Protein AF-E4SIT2-F1 (afdb_monomer_lite)

Structure (mmCIF, N/CA/C/O backbone):
data_AF-E4SIT2-F1
#
_entry.id   AF-E4SIT2-F1
#
loop_
_atom_site.group_PDB
_atom_site.id
_atom_site.type_symbol
_atom_site.label_atom_id
_atom_site.label_alt_id
_atom_site.label_comp_id
_atom_site.label_asym_id
_atom_site.label_entity_id
_atom_site.label_seq_id
_atom_site.pdbx_PDB_ins_code
_atom_site.Cartn_x
_atom_site.Cartn_y
_atom_site.Cartn_z
_atom_site.occupancy
_atom_site.B_iso_or_equiv
_atom_site.auth_seq_id
_atom_site.auth_comp_id
_atom_site.auth_asym_id
_atom_site.auth_atom_id
_atom_site.pdbx_PDB_model_num
ATOM 1 N N . MET A 1 1 ? -15.500 14.753 18.857 1.00 42.06 1 MET A N 1
ATOM 2 C CA . MET A 1 1 ? -14.506 13.673 18.648 1.00 42.06 1 MET A CA 1
ATOM 3 C C . MET A 1 1 ? -14.690 13.146 17.229 1.00 42.06 1 MET A C 1
ATOM 5 O O . MET A 1 1 ? -15.818 12.824 16.896 1.00 42.06 1 MET A O 1
ATOM 9 N N . ARG A 1 2 ? -13.664 13.125 16.361 1.00 43.97 2 ARG A N 1
ATOM 10 C CA . ARG A 1 2 ? -13.806 12.501 15.028 1.00 43.97 2 ARG A CA 1
ATOM 11 C C . ARG A 1 2 ? -13.856 10.987 15.223 1.00 43.97 2 ARG A C 1
ATOM 13 O O . ARG A 1 2 ? -12.900 10.427 15.757 1.00 43.97 2 ARG A O 1
ATOM 20 N N . GLU A 1 3 ? -14.961 10.355 14.847 1.00 48.62 3 GLU A N 1
ATOM 21 C CA . GLU A 1 3 ? -15.089 8.901 14.884 1.00 48.62 3 GLU A CA 1
ATOM 22 C C . GLU A 1 3 ? -14.019 8.277 13.986 1.00 48.62 3 GLU A C 1
ATOM 24 O O . GLU A 1 3 ? -13.882 8.615 12.807 1.00 48.62 3 GLU A O 1
ATOM 29 N N . SER A 1 4 ? -13.213 7.383 14.555 1.00 56.22 4 SER A N 1
ATOM 30 C CA . SER A 1 4 ? -12.277 6.581 13.778 1.00 56.22 4 SER A CA 1
ATOM 31 C C . SER A 1 4 ? -13.090 5.730 12.801 1.00 56.22 4 SER A C 1
ATOM 33 O O . SER A 1 4 ? -13.752 4.785 13.225 1.00 56.22 4 SER A O 1
ATOM 35 N N . GLN A 1 5 ? -13.066 6.059 11.503 1.00 65.50 5 GLN A N 1
ATOM 36 C CA . GLN A 1 5 ? -13.727 5.230 10.489 1.00 65.50 5 GLN A CA 1
ATOM 37 C C . GLN A 1 5 ? -13.227 3.783 10.631 1.00 65.50 5 GLN A C 1
ATOM 39 O O . GLN A 1 5 ? -12.020 3.531 10.655 1.00 65.50 5 GLN A O 1
ATOM 44 N N . LYS A 1 6 ? -14.149 2.833 10.762 1.00 80.75 6 LYS A N 1
ATOM 45 C CA . LYS A 1 6 ? -13.828 1.409 10.920 1.00 80.75 6 LYS A CA 1
ATOM 46 C C . LYS A 1 6 ? -13.340 0.813 9.594 1.00 80.75 6 LYS A C 1
ATOM 48 O O . LYS A 1 6 ? -13.638 1.339 8.521 1.00 80.75 6 LYS A O 1
ATOM 53 N N . ILE A 1 7 ? -12.574 -0.278 9.662 1.00 90.19 7 ILE A N 1
ATOM 54 C CA . ILE A 1 7 ? -12.286 -1.112 8.483 1.00 90.19 7 ILE A CA 1
ATOM 55 C C . ILE A 1 7 ? -13.607 -1.650 7.915 1.00 90.19 7 ILE A C 1
ATOM 57 O O . ILE A 1 7 ? -14.454 -2.122 8.675 1.00 90.19 7 ILE A O 1
ATOM 61 N N . LYS A 1 8 ? -13.785 -1.558 6.590 1.00 90.50 8 LYS A N 1
ATOM 62 C CA . LYS A 1 8 ? -15.016 -1.990 5.917 1.00 90.50 8 LYS A CA 1
ATOM 63 C C . LYS A 1 8 ? -15.166 -3.512 5.980 1.00 90.50 8 LYS A C 1
ATOM 65 O O . LYS A 1 8 ? -14.181 -4.249 6.066 1.00 90.50 8 LYS A O 1
ATOM 70 N N . GLU A 1 9 ? -16.406 -3.980 5.914 1.00 92.62 9 GLU A N 1
ATOM 71 C CA . GLU A 1 9 ? -16.704 -5.413 5.797 1.00 92.62 9 GLU A CA 1
ATOM 72 C C . GLU A 1 9 ? -16.565 -5.920 4.362 1.00 92.62 9 GLU A C 1
ATOM 74 O O . GLU A 1 9 ? -16.198 -7.075 4.155 1.00 92.62 9 GLU A O 1
ATOM 79 N N . GLU A 1 10 ? -16.805 -5.039 3.389 1.00 95.06 10 GLU A N 1
ATOM 80 C CA . GLU A 1 10 ? -16.743 -5.341 1.966 1.00 95.06 10 GLU A CA 1
ATOM 81 C C . GLU A 1 10 ? -15.980 -4.249 1.204 1.00 95.06 10 GLU A C 1
ATOM 83 O O . GLU A 1 10 ? -16.064 -3.060 1.527 1.00 95.06 10 GLU A O 1
ATOM 88 N N . TYR A 1 11 ? -15.204 -4.689 0.217 1.00 95.12 11 TYR A N 1
ATOM 89 C CA . TYR A 1 11 ? -14.368 -3.886 -0.667 1.00 95.12 11 TYR A CA 1
ATOM 90 C C . TYR A 1 11 ? -14.638 -4.253 -2.127 1.00 95.12 11 TYR A C 1
ATOM 92 O O . TYR A 1 11 ? -14.998 -5.385 -2.457 1.00 95.12 11 TYR A O 1
ATOM 100 N N . SER A 1 12 ? -14.402 -3.297 -3.013 1.00 94.94 12 SER A N 1
ATOM 101 C CA . SER A 1 12 ? -14.643 -3.394 -4.448 1.00 94.94 12 SER A CA 1
ATOM 102 C C . SER A 1 12 ? -13.512 -2.743 -5.248 1.00 94.94 12 SER A C 1
ATOM 104 O O . SER A 1 12 ? -12.662 -2.040 -4.704 1.00 94.94 12 SER A O 1
ATOM 106 N N . THR A 1 13 ? -13.516 -2.942 -6.565 1.00 93.75 13 THR A N 1
ATOM 107 C CA . THR A 1 13 ? -12.598 -2.262 -7.498 1.00 93.75 13 THR A CA 1
ATOM 108 C C . THR A 1 13 ? -12.893 -0.767 -7.662 1.00 93.75 13 THR A C 1
ATOM 110 O O . THR A 1 13 ? -12.065 -0.034 -8.207 1.00 93.75 13 THR A O 1
ATOM 113 N N . LEU A 1 14 ? -14.054 -0.307 -7.178 1.00 92.88 14 LEU A N 1
ATOM 114 C CA . LEU A 1 14 ? -14.433 1.107 -7.131 1.00 92.88 14 LEU A CA 1
ATOM 115 C C . LEU A 1 14 ? -13.808 1.830 -5.931 1.00 92.88 14 LEU A C 1
ATOM 117 O O . LEU A 1 14 ? -13.756 3.057 -5.906 1.00 92.88 14 LEU A O 1
ATOM 121 N N . ASP A 1 15 ? -13.319 1.090 -4.932 1.00 92.25 15 ASP A N 1
ATOM 122 C CA . ASP A 1 15 ? -12.657 1.687 -3.781 1.00 92.25 15 ASP A CA 1
ATOM 123 C C . ASP A 1 15 ? -11.260 2.211 -4.140 1.00 92.25 15 ASP A C 1
ATOM 125 O O . ASP A 1 15 ? -10.458 1.555 -4.806 1.00 92.25 15 ASP A O 1
ATOM 129 N N . ASN A 1 16 ? -10.922 3.382 -3.600 1.00 94.06 16 ASN A N 1
ATOM 130 C CA . ASN A 1 16 ? -9.591 3.975 -3.766 1.00 94.06 16 ASN A CA 1
ATOM 131 C C . ASN A 1 16 ? -8.488 3.191 -3.038 1.00 94.06 16 ASN A C 1
ATOM 133 O O . ASN A 1 16 ? -7.313 3.306 -3.391 1.00 94.06 16 ASN A O 1
ATOM 137 N N . VAL A 1 17 ? -8.852 2.433 -2.000 1.00 94.88 17 VAL A N 1
ATOM 138 C CA . VAL A 1 17 ? -7.946 1.599 -1.206 1.00 94.88 17 VAL A CA 1
ATOM 139 C C . VAL A 1 17 ? -8.635 0.290 -0.832 1.00 94.88 17 VAL A C 1
ATOM 141 O O . VAL A 1 17 ? -9.804 0.294 -0.448 1.00 94.88 17 VAL A O 1
ATOM 144 N N . PHE A 1 18 ? -7.911 -0.824 -0.886 1.00 96.56 18 PHE A N 1
ATOM 145 C CA . PHE A 1 18 ? -8.466 -2.143 -0.575 1.00 96.56 18 PHE A CA 1
ATOM 146 C C . PHE A 1 18 ? -7.396 -3.117 -0.059 1.00 96.56 18 PHE A C 1
ATOM 148 O O . PHE A 1 18 ? -6.203 -2.918 -0.304 1.00 96.56 18 PHE A O 1
ATOM 155 N N . PRO A 1 19 ? -7.787 -4.160 0.692 1.00 97.12 19 PRO A N 1
ATOM 156 C CA . PRO A 1 19 ? -6.897 -5.270 1.006 1.00 97.12 19 PRO A CA 1
ATOM 157 C C . PRO A 1 19 ? -6.639 -6.127 -0.239 1.00 97.12 19 PRO A C 1
ATOM 159 O O . PRO A 1 19 ? -7.508 -6.264 -1.106 1.00 97.12 19 PRO A O 1
ATOM 162 N N . LEU A 1 20 ? -5.452 -6.729 -0.315 1.00 97.19 20 LEU A N 1
ATOM 163 C CA . LEU A 1 20 ? -5.071 -7.594 -1.430 1.00 97.19 20 LEU A CA 1
ATOM 164 C C . LEU A 1 20 ? -5.323 -9.067 -1.099 1.00 97.19 20 LEU A C 1
ATOM 166 O O . LEU A 1 20 ? -5.143 -9.524 0.035 1.00 97.19 20 LEU A O 1
ATOM 170 N N . LYS A 1 21 ? -5.651 -9.847 -2.130 1.00 97.62 21 LYS A N 1
ATOM 171 C CA . LYS A 1 21 ? -5.470 -11.299 -2.122 1.00 97.62 21 LYS A CA 1
ATOM 172 C C . LYS A 1 21 ? -3.970 -11.587 -2.180 1.00 97.62 21 LYS A C 1
ATOM 174 O O . LYS A 1 21 ? -3.383 -11.682 -3.256 1.00 97.62 21 LYS A O 1
ATOM 179 N N . GLY A 1 22 ? -3.356 -11.678 -1.002 1.00 96.06 22 GLY A N 1
ATOM 180 C CA . GLY A 1 22 ? -1.906 -11.794 -0.840 1.00 96.06 22 GLY A CA 1
ATOM 181 C C . GLY A 1 22 ? -1.280 -12.929 -1.648 1.00 96.06 22 GLY A C 1
ATOM 182 O O . GLY A 1 22 ? -0.226 -12.734 -2.243 1.00 96.06 22 GLY A O 1
ATOM 183 N N . ASP A 1 23 ? -1.941 -14.081 -1.732 1.00 96.94 23 ASP A N 1
ATOM 184 C CA . ASP A 1 23 ? -1.399 -15.245 -2.443 1.00 96.94 23 ASP A CA 1
ATOM 185 C C . ASP A 1 23 ? -1.400 -15.051 -3.963 1.00 96.94 23 ASP A C 1
ATOM 187 O O . ASP A 1 23 ? -0.412 -15.373 -4.618 1.00 96.94 23 ASP A O 1
ATOM 191 N N . VAL A 1 24 ? -2.447 -14.424 -4.515 1.00 97.31 24 VAL A N 1
ATOM 192 C CA . VAL A 1 24 ? -2.502 -14.054 -5.941 1.00 97.31 24 VAL A CA 1
ATOM 193 C C . VAL A 1 24 ? -1.414 -13.031 -6.259 1.00 97.31 24 VAL A C 1
ATOM 195 O O . VAL A 1 24 ? -0.675 -13.191 -7.225 1.00 97.31 24 VAL A O 1
ATOM 198 N N . ALA A 1 25 ? -1.259 -12.011 -5.411 1.00 97.19 25 ALA A N 1
ATOM 199 C CA . ALA A 1 25 ? -0.219 -11.001 -5.576 1.00 97.19 25 ALA A CA 1
ATOM 200 C C . ALA A 1 25 ? 1.196 -11.610 -5.548 1.00 97.19 25 ALA A C 1
ATOM 202 O O . ALA A 1 25 ? 2.014 -11.293 -6.411 1.00 97.19 25 ALA A O 1
ATOM 203 N N . LYS A 1 26 ? 1.480 -12.518 -4.602 1.00 97.44 26 LYS A N 1
ATOM 204 C CA . LYS A 1 26 ? 2.756 -13.255 -4.544 1.00 97.44 26 LYS A CA 1
ATOM 205 C C . LYS A 1 26 ? 2.978 -14.092 -5.798 1.00 97.44 26 LYS A C 1
ATOM 207 O O . LYS A 1 26 ? 4.079 -14.086 -6.336 1.00 97.44 26 LYS A O 1
ATOM 212 N N . LEU A 1 27 ? 1.946 -14.795 -6.260 1.00 97.38 27 LEU A N 1
ATOM 213 C CA . LEU A 1 27 ? 2.030 -15.654 -7.435 1.00 97.38 27 LEU A CA 1
ATOM 214 C C . LEU A 1 27 ? 2.332 -14.853 -8.705 1.00 97.38 27 LEU A C 1
ATOM 216 O O . LEU A 1 27 ? 3.174 -15.277 -9.487 1.00 97.38 27 LEU A O 1
ATOM 220 N N . LEU A 1 28 ? 1.716 -13.682 -8.888 1.00 96.69 28 LEU A N 1
ATOM 221 C CA . LEU A 1 28 ? 1.998 -12.807 -10.032 1.00 96.69 28 LEU A CA 1
ATOM 222 C C . LEU A 1 28 ? 3.446 -12.305 -10.040 1.00 96.69 28 LEU A C 1
ATOM 224 O O . LEU A 1 28 ? 4.086 -12.284 -11.089 1.00 96.69 28 LEU A O 1
ATOM 228 N N . ILE A 1 29 ? 3.960 -11.911 -8.874 1.00 96.50 29 ILE A N 1
ATOM 229 C CA . ILE A 1 29 ? 5.327 -11.398 -8.732 1.00 96.50 29 ILE A CA 1
ATOM 230 C C . ILE A 1 29 ? 6.342 -12.526 -8.965 1.00 96.50 29 ILE A C 1
ATOM 232 O O . ILE A 1 29 ? 7.218 -12.415 -9.824 1.00 96.50 29 ILE A O 1
ATOM 236 N N . ASN A 1 30 ? 6.173 -13.648 -8.260 1.00 94.88 30 ASN A N 1
ATOM 237 C CA . ASN A 1 30 ? 7.075 -14.794 -8.355 1.00 94.88 30 ASN A CA 1
ATOM 238 C C . ASN A 1 30 ? 7.004 -15.462 -9.735 1.00 94.88 30 ASN A C 1
ATOM 240 O O . ASN A 1 30 ? 8.026 -15.886 -10.259 1.00 94.88 30 ASN A O 1
ATOM 244 N N . GLY A 1 31 ? 5.823 -15.513 -10.356 1.00 94.06 31 GLY A N 1
ATOM 245 C CA . GLY A 1 31 ? 5.625 -16.075 -11.695 1.00 94.06 31 GLY A CA 1
ATOM 246 C C . GLY A 1 31 ? 6.315 -15.285 -12.811 1.00 94.06 31 GLY A C 1
ATOM 247 O O . GLY A 1 31 ? 6.465 -15.796 -13.917 1.00 94.06 31 GLY A O 1
ATOM 248 N N . ARG A 1 32 ? 6.758 -14.054 -12.531 1.00 93.44 32 ARG A N 1
ATOM 249 C CA . ARG A 1 32 ? 7.574 -13.231 -13.436 1.00 93.44 32 ARG A CA 1
ATOM 250 C C . ARG A 1 32 ? 9.044 -13.149 -13.013 1.00 93.44 32 ARG A C 1
ATOM 252 O O . ARG A 1 32 ? 9.788 -12.403 -13.638 1.00 93.44 32 ARG A O 1
ATOM 259 N N . ASN A 1 33 ? 9.463 -13.910 -11.996 1.00 94.38 33 ASN A N 1
ATOM 260 C CA . ASN A 1 33 ? 10.804 -13.858 -11.400 1.00 94.38 33 ASN A CA 1
ATOM 261 C C . ASN A 1 33 ? 11.222 -12.449 -10.944 1.00 94.38 33 ASN A C 1
ATOM 263 O O . ASN A 1 33 ? 12.395 -12.098 -11.017 1.00 94.38 33 ASN A O 1
ATOM 267 N N . LEU A 1 34 ? 10.265 -11.644 -10.475 1.00 95.00 34 LEU A N 1
ATOM 268 C CA . LEU A 1 34 ? 10.531 -10.297 -9.976 1.00 95.00 34 LEU A CA 1
ATOM 269 C C . LEU A 1 34 ? 10.514 -10.268 -8.451 1.00 95.00 34 LEU A C 1
ATOM 271 O O . LEU A 1 34 ? 9.845 -11.056 -7.785 1.00 95.00 34 LEU A O 1
ATOM 275 N N . THR A 1 35 ? 11.228 -9.311 -7.884 1.00 96.38 35 THR A N 1
ATOM 276 C CA . THR A 1 35 ? 11.243 -9.021 -6.454 1.00 96.38 35 THR A CA 1
ATOM 277 C C . THR A 1 35 ? 10.245 -7.917 -6.108 1.00 96.38 35 THR A C 1
ATOM 279 O O . THR A 1 35 ? 9.847 -7.107 -6.945 1.00 96.38 35 THR A O 1
ATOM 282 N N . TYR A 1 36 ? 9.887 -7.804 -4.824 1.00 97.12 36 TYR A N 1
ATOM 283 C CA . TYR A 1 36 ? 9.058 -6.691 -4.337 1.00 97.12 36 TYR A CA 1
ATOM 284 C C . TYR A 1 36 ? 9.692 -5.318 -4.578 1.00 97.12 36 TYR A C 1
ATOM 286 O O . TYR A 1 36 ? 8.978 -4.323 -4.647 1.00 97.12 36 TYR A O 1
ATOM 294 N N . LYS A 1 37 ? 11.024 -5.240 -4.672 1.00 97.00 37 LYS A N 1
ATOM 295 C CA . LYS A 1 37 ? 11.715 -3.983 -4.965 1.00 97.00 37 LYS A CA 1
ATOM 296 C C . LYS A 1 37 ? 11.458 -3.567 -6.412 1.00 97.00 37 LYS A C 1
ATOM 298 O O . LYS A 1 37 ? 11.013 -2.448 -6.636 1.00 97.00 37 LYS A O 1
ATOM 303 N N . GLU A 1 38 ? 11.675 -4.482 -7.351 1.00 96.88 38 GLU A N 1
ATOM 304 C CA . GLU A 1 38 ? 11.551 -4.221 -8.791 1.00 96.88 38 GLU A CA 1
ATOM 305 C C . GLU A 1 38 ? 10.122 -3.848 -9.183 1.00 96.88 38 GLU A C 1
ATOM 307 O O . GLU A 1 38 ? 9.913 -2.874 -9.897 1.00 96.88 38 GLU A O 1
ATOM 312 N N . VAL A 1 39 ? 9.114 -4.553 -8.658 1.00 96.25 39 VAL A N 1
ATOM 313 C CA . VAL A 1 39 ? 7.711 -4.215 -8.964 1.00 96.25 39 VAL A CA 1
ATOM 314 C C . VAL A 1 39 ? 7.250 -2.924 -8.273 1.00 96.25 39 VAL A C 1
ATOM 316 O O . VAL A 1 39 ? 6.292 -2.293 -8.711 1.00 96.25 39 VAL A O 1
ATOM 319 N N . GLY A 1 40 ? 7.907 -2.514 -7.183 1.00 95.50 40 GLY A N 1
ATOM 320 C CA . GLY A 1 40 ? 7.557 -1.313 -6.418 1.00 95.50 40 GLY A CA 1
ATOM 321 C C . GLY A 1 40 ? 8.176 -0.021 -6.922 1.00 95.50 40 GLY A C 1
ATOM 322 O O . GLY A 1 40 ? 7.567 1.044 -6.778 1.00 95.50 40 GLY A O 1
ATOM 323 N N . GLU A 1 41 ? 9.356 -0.109 -7.525 1.00 94.62 41 GLU A N 1
ATOM 324 C CA . GLU A 1 41 ? 10.136 1.032 -7.997 1.00 94.62 41 GLU A CA 1
ATOM 325 C C . GLU A 1 41 ? 9.362 1.945 -8.967 1.00 94.62 41 GLU A C 1
ATOM 327 O O . GLU A 1 41 ? 9.276 3.141 -8.672 1.00 94.62 41 GLU A O 1
ATOM 332 N N . PRO A 1 42 ? 8.663 1.440 -10.008 1.00 92.81 42 PRO A N 1
ATOM 333 C CA . PRO A 1 42 ? 7.875 2.289 -10.911 1.00 92.81 42 PRO A CA 1
ATOM 334 C C . PRO A 1 42 ? 6.751 3.053 -10.201 1.00 92.81 42 PRO A C 1
ATOM 336 O O . PRO A 1 42 ? 6.324 4.125 -10.629 1.00 92.81 42 PRO A O 1
ATOM 339 N N . ALA A 1 43 ? 6.254 2.508 -9.090 1.00 92.69 43 ALA A N 1
ATOM 340 C CA . ALA A 1 43 ? 5.219 3.133 -8.286 1.00 92.69 43 ALA A CA 1
ATOM 341 C C . ALA A 1 43 ? 5.790 4.066 -7.204 1.00 92.69 43 ALA A C 1
ATOM 343 O O . ALA A 1 43 ? 5.002 4.706 -6.501 1.00 92.69 43 ALA A O 1
ATOM 344 N N . GLY A 1 44 ? 7.112 4.157 -7.029 1.00 94.50 44 GLY A N 1
ATOM 345 C CA . GLY A 1 44 ? 7.741 4.854 -5.903 1.00 94.50 44 GLY A CA 1
ATOM 346 C C . GLY A 1 44 ? 7.372 4.223 -4.557 1.00 94.50 44 GLY A C 1
ATOM 347 O O . GLY A 1 44 ? 7.106 4.927 -3.583 1.00 94.50 44 GLY A O 1
ATOM 348 N N . VAL A 1 45 ? 7.244 2.895 -4.523 1.00 94.62 45 VAL A N 1
ATOM 349 C CA . VAL A 1 45 ? 6.799 2.123 -3.360 1.00 94.62 45 VAL A CA 1
ATOM 350 C C . VAL A 1 45 ? 7.920 1.187 -2.927 1.00 94.62 45 VAL A C 1
ATOM 352 O O . VAL A 1 45 ? 8.497 0.469 -3.735 1.00 94.62 45 VAL A O 1
ATOM 355 N N . THR A 1 46 ? 8.223 1.164 -1.630 1.00 96.06 46 THR A N 1
ATOM 356 C CA . THR A 1 46 ? 9.275 0.283 -1.109 1.00 96.06 46 THR A CA 1
ATOM 357 C C . THR A 1 46 ? 8.834 -1.184 -1.101 1.00 96.06 46 THR A C 1
ATOM 359 O O . THR A 1 46 ? 7.651 -1.492 -0.922 1.00 96.06 46 THR A O 1
ATOM 362 N N . ALA A 1 47 ? 9.800 -2.103 -1.171 1.00 96.25 47 ALA A N 1
ATOM 363 C CA . ALA A 1 47 ? 9.552 -3.537 -1.002 1.00 96.25 47 ALA A CA 1
ATOM 364 C C . ALA A 1 47 ? 8.816 -3.858 0.316 1.00 96.25 47 ALA A C 1
ATOM 366 O O . ALA A 1 47 ? 7.943 -4.727 0.361 1.00 96.25 47 ALA A O 1
ATOM 367 N N . HIS A 1 48 ? 9.123 -3.119 1.389 1.00 96.88 48 HIS A N 1
ATOM 368 C CA . HIS A 1 48 ? 8.441 -3.257 2.675 1.00 96.88 48 HIS A CA 1
ATOM 369 C C . HIS A 1 48 ? 6.959 -2.869 2.584 1.00 96.88 48 HIS A C 1
ATOM 371 O O . HIS A 1 48 ? 6.096 -3.562 3.121 1.00 96.88 48 HIS A O 1
ATOM 377 N N . THR A 1 49 ? 6.640 -1.790 1.868 1.00 96.06 49 THR A N 1
ATOM 378 C CA . THR A 1 49 ? 5.256 -1.357 1.656 1.00 96.06 49 THR A CA 1
ATOM 379 C C . THR A 1 49 ? 4.456 -2.393 0.865 1.00 96.06 49 THR A C 1
ATOM 381 O O . THR A 1 49 ? 3.340 -2.716 1.265 1.00 96.06 49 THR A O 1
ATOM 384 N N . ILE A 1 50 ? 5.032 -2.973 -0.193 1.00 97.19 50 ILE A N 1
ATOM 385 C CA . ILE A 1 50 ? 4.388 -4.059 -0.951 1.00 97.19 50 ILE A CA 1
ATOM 386 C C . ILE A 1 50 ? 4.166 -5.286 -0.072 1.00 97.19 50 ILE A C 1
ATOM 388 O O . ILE A 1 50 ? 3.065 -5.835 -0.048 1.00 97.19 50 ILE A O 1
ATOM 392 N N . SER A 1 51 ? 5.170 -5.676 0.717 1.00 97.00 51 SER A N 1
ATOM 393 C CA . SER A 1 51 ? 5.028 -6.760 1.692 1.00 97.00 51 SER A CA 1
ATOM 394 C C . SER A 1 51 ? 3.884 -6.490 2.678 1.00 97.00 51 SER A C 1
ATOM 396 O O . SER A 1 51 ? 3.102 -7.391 2.985 1.00 97.00 51 SER A O 1
ATOM 398 N N . ASN A 1 52 ? 3.714 -5.245 3.134 1.00 96.19 52 ASN A N 1
ATOM 399 C CA . ASN A 1 52 ? 2.607 -4.873 4.014 1.00 96.19 52 ASN A CA 1
ATOM 400 C C . ASN A 1 52 ? 1.236 -4.977 3.334 1.00 96.19 52 ASN A C 1
ATOM 402 O O . ASN A 1 52 ? 0.288 -5.410 3.991 1.00 96.19 52 ASN A O 1
ATOM 406 N N . TRP A 1 53 ? 1.125 -4.642 2.047 1.00 97.06 53 TRP A N 1
ATOM 407 C CA . TRP A 1 53 ? -0.110 -4.838 1.281 1.00 97.06 53 TRP A CA 1
ATOM 408 C C . TRP A 1 53 ? -0.439 -6.318 1.110 1.00 97.06 53 TRP A C 1
ATOM 410 O O . TRP A 1 53 ? -1.539 -6.748 1.442 1.00 97.06 53 TRP A O 1
ATOM 420 N N . ILE A 1 54 ? 0.536 -7.108 0.659 1.00 97.50 54 ILE A N 1
ATOM 421 C CA . ILE A 1 54 ? 0.395 -8.551 0.431 1.00 97.50 54 ILE A CA 1
ATOM 422 C C . ILE A 1 54 ? -0.006 -9.277 1.718 1.00 97.50 54 ILE A C 1
ATOM 424 O O . ILE A 1 54 ? -0.861 -10.157 1.708 1.00 97.50 54 ILE A O 1
ATOM 428 N N . ASN A 1 55 ? 0.589 -8.893 2.846 1.00 96.62 55 ASN A N 1
ATOM 429 C CA . ASN A 1 55 ? 0.303 -9.497 4.142 1.00 96.62 55 ASN A CA 1
ATOM 430 C C . ASN A 1 55 ? -0.862 -8.816 4.884 1.00 96.62 55 ASN A C 1
ATOM 432 O O . ASN A 1 55 ? -1.090 -9.124 6.057 1.00 96.62 55 ASN A O 1
ATOM 436 N N . ASN A 1 56 ? -1.592 -7.901 4.238 1.00 95.69 56 ASN A N 1
ATOM 437 C CA . ASN A 1 56 ? -2.738 -7.182 4.797 1.00 95.69 56 ASN A CA 1
ATOM 438 C C . ASN A 1 56 ? -2.455 -6.482 6.144 1.00 95.69 56 ASN A C 1
ATOM 440 O O . ASN A 1 56 ? -3.286 -6.470 7.052 1.00 95.69 56 ASN A O 1
ATOM 444 N N . TYR A 1 57 ? -1.264 -5.900 6.295 1.00 93.44 57 TYR A N 1
ATOM 445 C CA . TYR A 1 57 ? -0.967 -4.955 7.377 1.00 93.44 57 TYR A CA 1
ATOM 446 C C . TYR A 1 57 ? -1.454 -3.540 7.046 1.00 93.44 57 TYR A C 1
ATOM 448 O O . TYR A 1 57 ? -1.721 -2.759 7.958 1.00 93.44 57 TYR A O 1
ATOM 456 N N . THR A 1 58 ? -1.574 -3.202 5.761 1.00 93.38 58 THR A N 1
ATOM 457 C CA . THR A 1 58 ? -2.062 -1.905 5.277 1.00 93.38 58 THR A CA 1
ATOM 458 C C . THR A 1 58 ? -2.942 -2.089 4.043 1.00 93.38 58 THR A C 1
ATOM 460 O O . THR A 1 58 ? -2.803 -3.067 3.311 1.00 93.38 58 THR A O 1
ATOM 463 N N . LEU A 1 59 ? -3.856 -1.143 3.809 1.00 94.44 59 LEU A N 1
ATOM 464 C CA . LEU A 1 59 ? -4.651 -1.106 2.580 1.00 94.44 59 LEU A CA 1
ATOM 465 C C . LEU A 1 59 ? -3.789 -0.612 1.411 1.00 94.44 59 LEU A C 1
ATOM 467 O O . LEU A 1 59 ? -2.977 0.305 1.574 1.00 94.44 59 LEU A O 1
ATOM 471 N N . ALA A 1 60 ? -3.986 -1.205 0.238 1.00 96.31 60 ALA A N 1
ATOM 472 C CA . ALA A 1 60 ? -3.262 -0.872 -0.978 1.00 96.31 60 ALA A CA 1
ATOM 473 C C . ALA A 1 60 ? -4.035 0.181 -1.793 1.00 96.31 60 ALA A C 1
ATOM 475 O O . ALA A 1 60 ? -5.218 -0.026 -2.070 1.00 96.31 60 A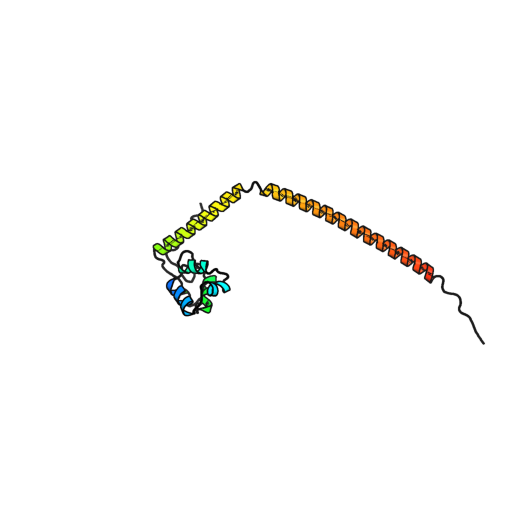LA A O 1
ATOM 476 N N . PRO A 1 61 ? -3.417 1.311 -2.186 1.00 96.88 61 PRO A N 1
ATOM 477 C CA . PRO A 1 61 ? -4.065 2.302 -3.043 1.00 96.88 61 PRO A CA 1
ATOM 478 C C . PRO A 1 61 ? -4.238 1.803 -4.480 1.00 96.88 61 PRO A C 1
ATOM 480 O O . PRO A 1 61 ? -3.246 1.419 -5.102 1.00 96.88 61 PRO A O 1
ATOM 483 N N . LYS A 1 62 ? -5.453 1.911 -5.042 1.00 96.38 62 LYS A N 1
ATOM 484 C CA . LYS A 1 62 ? -5.808 1.457 -6.405 1.00 96.38 62 LYS A CA 1
ATOM 485 C C . LYS A 1 62 ? -4.773 1.887 -7.442 1.00 96.38 62 LYS A C 1
ATOM 487 O O . LYS A 1 62 ? -4.198 1.053 -8.133 1.00 96.38 62 LYS A O 1
ATOM 492 N N . ARG A 1 63 ? -4.470 3.190 -7.491 1.00 96.56 63 ARG A N 1
ATOM 493 C CA . ARG A 1 63 ? -3.500 3.764 -8.439 1.00 96.56 63 ARG A CA 1
ATOM 494 C C . ARG A 1 63 ? -2.128 3.096 -8.343 1.00 96.56 63 ARG A C 1
ATOM 496 O O . ARG A 1 63 ? -1.507 2.834 -9.363 1.00 96.56 63 ARG A O 1
ATOM 503 N N . LYS A 1 64 ? -1.637 2.839 -7.128 1.00 97.38 64 LYS A N 1
ATOM 504 C CA . LYS A 1 64 ? -0.322 2.214 -6.937 1.00 97.38 64 LYS A CA 1
ATOM 505 C C . LYS A 1 64 ? -0.365 0.729 -7.282 1.00 97.38 64 LYS A C 1
ATOM 507 O O . LYS A 1 64 ? 0.578 0.246 -7.887 1.00 97.38 64 LYS A O 1
ATOM 512 N N . VAL A 1 65 ? -1.457 0.033 -6.963 1.00 97.44 65 VAL A N 1
ATOM 513 C CA . VAL A 1 65 ? -1.662 -1.371 -7.351 1.00 97.44 65 VAL A CA 1
ATOM 514 C C . VAL A 1 65 ? -1.615 -1.523 -8.871 1.00 97.44 65 VAL A C 1
ATOM 516 O O . VAL A 1 65 ? -0.874 -2.366 -9.359 1.00 97.44 65 VAL A O 1
ATOM 519 N N . LEU A 1 66 ? -2.313 -0.671 -9.624 1.00 97.12 66 LEU A N 1
ATOM 520 C CA . LEU A 1 66 ? -2.294 -0.725 -11.090 1.00 97.12 66 LEU A CA 1
ATOM 521 C C . LEU A 1 66 ? -0.899 -0.470 -11.682 1.00 97.12 66 LEU A C 1
ATOM 523 O O . LEU A 1 66 ? -0.551 -1.071 -12.688 1.00 97.12 66 LEU A O 1
ATOM 527 N N . ILE A 1 67 ? -0.070 0.367 -11.050 1.00 97.25 67 ILE A N 1
ATOM 528 C CA . ILE A 1 67 ? 1.314 0.589 -11.502 1.00 97.25 67 ILE A CA 1
ATOM 529 C C . ILE A 1 67 ? 2.209 -0.610 -11.152 1.00 97.25 67 ILE A C 1
ATOM 531 O O . ILE A 1 67 ? 2.977 -1.060 -11.993 1.00 97.25 67 ILE A O 1
ATOM 535 N N . VAL A 1 68 ? 2.098 -1.146 -9.930 1.00 97.06 68 VAL A N 1
ATOM 536 C CA . VAL A 1 68 ? 2.924 -2.273 -9.451 1.00 97.06 68 VAL A CA 1
ATOM 537 C C . VAL A 1 68 ? 2.612 -3.564 -10.209 1.00 97.06 68 VAL A C 1
ATOM 539 O O . VAL A 1 68 ? 3.517 -4.291 -10.605 1.00 97.06 68 VAL A O 1
ATOM 542 N N . PHE A 1 69 ? 1.328 -3.861 -10.409 1.00 96.88 69 PHE A N 1
ATOM 543 C CA . PHE A 1 69 ? 0.872 -5.111 -11.019 1.00 96.88 69 PHE A CA 1
ATOM 544 C C . PHE A 1 69 ? 0.535 -4.967 -12.513 1.00 96.88 69 PHE A C 1
ATOM 546 O O . PHE A 1 69 ? 0.302 -5.974 -13.179 1.00 96.88 69 PHE A O 1
ATOM 553 N N . GLY A 1 70 ? 0.576 -3.747 -13.060 1.00 95.75 70 GLY A N 1
ATOM 554 C CA . GLY A 1 70 ? 0.389 -3.448 -14.485 1.00 95.75 70 GLY A CA 1
ATOM 555 C C . GLY A 1 70 ? 1.294 -4.263 -15.406 1.00 95.75 70 GLY A C 1
ATOM 556 O O . GLY A 1 70 ? 0.787 -5.018 -16.237 1.00 95.75 70 GLY A O 1
ATOM 557 N N . PRO A 1 71 ? 2.626 -4.219 -15.212 1.00 93.38 71 PRO A N 1
ATOM 558 C CA . PRO A 1 71 ? 3.570 -5.045 -15.969 1.00 93.38 71 PRO A CA 1
ATOM 559 C C . PRO A 1 71 ? 3.349 -6.558 -15.806 1.00 93.38 71 PRO A C 1
ATOM 561 O O . PRO A 1 71 ? 3.818 -7.350 -16.620 1.00 93.38 71 PRO A O 1
ATOM 564 N N . LEU A 1 72 ? 2.623 -6.973 -14.761 1.00 94.56 72 LEU A N 1
ATOM 565 C CA . LEU A 1 72 ? 2.288 -8.371 -14.479 1.00 94.56 72 LEU A CA 1
ATOM 566 C C . LEU A 1 72 ? 0.965 -8.802 -15.137 1.00 94.56 72 LEU A C 1
ATOM 568 O O . LEU A 1 72 ? 0.569 -9.958 -14.993 1.00 94.56 72 LEU A O 1
ATOM 572 N N . GLY A 1 73 ? 0.307 -7.905 -15.879 1.00 94.06 73 GLY A N 1
ATOM 573 C CA . GLY A 1 73 ? -0.943 -8.160 -16.597 1.00 94.06 73 GLY A CA 1
ATOM 574 C C . GLY A 1 73 ? -2.209 -7.731 -15.854 1.00 94.06 73 GLY A C 1
ATOM 575 O O . GLY A 1 73 ? -3.302 -8.107 -16.274 1.00 94.06 73 GLY A O 1
ATOM 576 N N . VAL A 1 74 ? -2.094 -6.965 -14.763 1.00 96.38 74 VAL A N 1
ATOM 577 C CA . VAL A 1 74 ? -3.259 -6.448 -14.030 1.00 96.38 74 VAL A CA 1
ATOM 578 C C . VAL A 1 74 ? -3.648 -5.059 -14.529 1.00 96.38 74 VAL A C 1
ATOM 580 O O . VAL A 1 74 ? -2.829 -4.149 -14.559 1.00 96.38 74 VAL A O 1
ATOM 583 N N . ASN A 1 75 ? -4.914 -4.867 -14.871 1.00 96.31 75 ASN A N 1
ATOM 584 C CA . ASN A 1 75 ? -5.489 -3.609 -15.335 1.00 96.31 75 ASN A CA 1
ATOM 585 C C . ASN A 1 75 ? -6.830 -3.329 -14.626 1.00 96.31 75 ASN A C 1
ATOM 587 O O . ASN A 1 75 ? -7.196 -4.025 -13.681 1.00 96.31 75 ASN A O 1
ATOM 591 N N . GLU A 1 76 ? -7.542 -2.275 -15.035 1.00 95.50 76 GLU A N 1
ATOM 592 C CA . GLU A 1 76 ? -8.852 -1.914 -14.464 1.00 95.50 76 GLU A CA 1
ATOM 593 C C . GLU A 1 76 ? -9.876 -3.056 -14.605 1.00 95.50 76 GLU A C 1
ATOM 595 O O . GLU A 1 76 ? -10.613 -3.331 -13.656 1.00 95.50 76 GLU A O 1
ATOM 600 N N . ASP A 1 77 ? -9.868 -3.752 -15.745 1.00 96.00 77 ASP A N 1
ATOM 601 C CA . ASP A 1 77 ? -10.863 -4.769 -16.103 1.00 96.00 77 ASP A CA 1
ATOM 602 C C . ASP A 1 77 ? -10.734 -6.042 -15.264 1.00 96.00 77 ASP A C 1
ATOM 604 O O . ASP A 1 77 ? -11.729 -6.698 -14.964 1.00 96.00 77 ASP A O 1
ATOM 608 N N . ASN A 1 78 ? -9.510 -6.392 -14.858 1.00 96.38 78 ASN A N 1
ATOM 609 C CA . ASN A 1 78 ? -9.228 -7.603 -14.088 1.00 96.38 78 ASN A CA 1
ATOM 610 C C . ASN A 1 78 ? -8.729 -7.324 -12.660 1.00 96.38 78 ASN A C 1
ATOM 612 O O . ASN A 1 78 ? -8.266 -8.238 -11.973 1.00 96.38 78 ASN A O 1
ATOM 616 N N . LEU A 1 79 ? -8.839 -6.084 -12.174 1.00 96.31 79 LEU A N 1
ATOM 617 C CA . LEU A 1 79 ? -8.365 -5.690 -10.844 1.00 96.31 79 LEU A CA 1
ATOM 618 C C . LEU A 1 79 ? -9.017 -6.506 -9.717 1.00 96.31 79 LEU A C 1
ATOM 620 O O . LEU A 1 79 ? -8.427 -6.720 -8.656 1.00 96.31 79 LEU A O 1
ATOM 624 N N . ASP A 1 80 ? -10.239 -6.984 -9.933 1.00 96.19 80 ASP A N 1
ATOM 625 C CA . ASP A 1 80 ? -11.002 -7.752 -8.953 1.00 96.19 80 ASP A CA 1
ATOM 626 C C . ASP A 1 80 ? -10.353 -9.112 -8.602 1.00 96.19 80 ASP A C 1
ATOM 628 O O . ASP A 1 80 ? -10.597 -9.676 -7.522 1.00 96.19 80 ASP A O 1
ATOM 632 N N . THR A 1 81 ? -9.450 -9.593 -9.462 1.00 95.62 81 THR A N 1
ATOM 633 C CA . THR A 1 81 ? -8.575 -10.741 -9.208 1.00 95.62 81 THR A CA 1
ATOM 634 C C . THR A 1 81 ? -7.629 -10.489 -8.035 1.00 95.62 81 THR A C 1
ATOM 636 O O . THR A 1 81 ? -7.329 -11.432 -7.306 1.00 95.62 81 THR A O 1
ATOM 639 N N . LEU A 1 82 ? -7.240 -9.234 -7.777 1.00 96.88 82 LEU A N 1
ATOM 640 C CA . LEU A 1 82 ? -6.377 -8.835 -6.663 1.00 96.88 82 LEU A CA 1
ATOM 641 C C . LEU A 1 82 ? -7.134 -8.331 -5.434 1.00 96.88 82 LEU A C 1
ATOM 643 O O . LEU A 1 82 ? -6.601 -8.411 -4.328 1.00 96.88 82 LEU A O 1
ATOM 647 N N . VAL A 1 83 ? -8.355 -7.818 -5.585 1.00 97.38 83 VAL A N 1
ATOM 648 C CA . VAL A 1 83 ? -9.120 -7.264 -4.457 1.00 97.38 83 VAL A CA 1
ATOM 649 C C . VAL A 1 83 ? -9.629 -8.384 -3.547 1.00 97.38 83 VAL A C 1
ATOM 651 O O . VAL A 1 83 ? -10.372 -9.274 -3.974 1.00 97.38 83 VAL A O 1
ATOM 654 N N . LEU A 1 84 ? -9.299 -8.321 -2.254 1.00 97.19 84 LEU A N 1
ATOM 655 C CA . LEU A 1 84 ? -9.924 -9.173 -1.243 1.00 97.19 84 LEU A CA 1
ATOM 656 C C . LEU A 1 84 ? -11.284 -8.577 -0.845 1.00 97.19 84 LEU A C 1
ATOM 658 O O . LEU A 1 84 ? -11.384 -7.8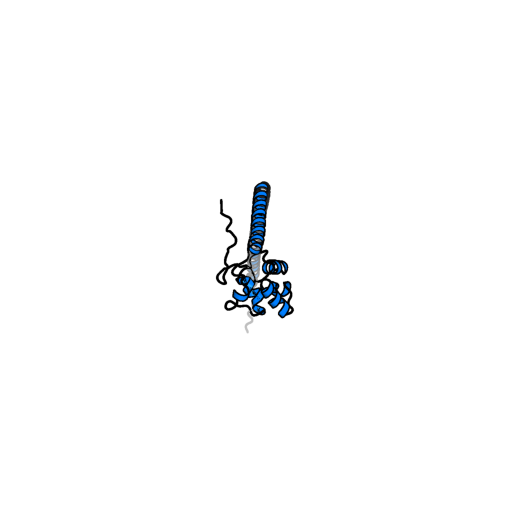24 0.120 1.00 97.19 84 LEU A O 1
ATOM 662 N N . LYS A 1 85 ? -12.333 -8.918 -1.609 1.00 96.25 85 LYS A N 1
ATOM 663 C CA . LYS A 1 85 ? -13.674 -8.310 -1.492 1.00 96.25 85 LYS A CA 1
ATOM 664 C C . LYS A 1 85 ? -14.272 -8.426 -0.085 1.00 96.25 85 LYS A C 1
ATOM 666 O O . LYS A 1 85 ? -14.818 -7.456 0.416 1.00 96.25 85 LYS A O 1
ATOM 671 N N . ARG A 1 86 ? -14.138 -9.579 0.578 1.00 96.25 86 ARG A N 1
ATOM 672 C CA . ARG A 1 86 ? -14.679 -9.824 1.930 1.00 96.25 86 ARG A CA 1
ATOM 673 C C . ARG A 1 86 ? -13.575 -10.303 2.875 1.00 96.25 86 ARG A C 1
ATOM 675 O O . ARG A 1 86 ? -13.384 -11.511 3.019 1.00 96.25 86 ARG A O 1
ATOM 682 N N . PRO A 1 87 ? -12.792 -9.394 3.482 1.00 94.12 87 PRO A N 1
ATOM 683 C CA . PRO A 1 87 ? -11.721 -9.785 4.388 1.00 94.12 87 PRO A CA 1
ATOM 684 C C . PRO A 1 87 ? -12.277 -10.473 5.644 1.00 94.12 87 PRO A C 1
ATOM 686 O O . PRO A 1 87 ? -13.187 -9.973 6.310 1.00 94.12 87 PRO A O 1
ATOM 689 N N . GLY A 1 88 ? -11.682 -11.612 6.008 1.00 95.06 88 GLY A N 1
ATOM 690 C CA . GLY A 1 88 ? -12.016 -12.333 7.237 1.00 95.06 88 GLY A CA 1
ATOM 691 C C . GLY A 1 88 ? -11.774 -11.501 8.503 1.00 95.06 88 GLY A C 1
ATOM 692 O O . GLY A 1 88 ? -11.120 -10.455 8.482 1.00 95.06 88 GLY A O 1
ATOM 693 N N . LYS A 1 89 ? -12.296 -11.972 9.642 1.00 94.06 89 LYS A N 1
ATOM 694 C CA . LYS A 1 89 ? -12.183 -11.272 10.936 1.00 94.06 89 LYS A CA 1
ATOM 695 C C . LYS A 1 89 ? -10.727 -10.964 11.304 1.00 94.06 89 LYS A C 1
ATOM 697 O O . LYS A 1 89 ? -10.437 -9.844 11.713 1.00 94.06 89 LYS A O 1
ATOM 702 N N . GLU A 1 90 ? -9.821 -11.914 11.095 1.00 94.06 90 GLU A N 1
ATOM 703 C CA . GLU A 1 90 ? -8.391 -11.754 11.384 1.00 94.06 90 GLU A CA 1
ATOM 704 C C . GLU A 1 90 ? -7.749 -10.637 10.556 1.00 94.06 90 GLU A C 1
ATOM 706 O O . GLU A 1 90 ? -7.074 -9.763 11.098 1.00 94.06 90 GLU A O 1
ATOM 711 N N . VAL A 1 91 ? -8.015 -10.612 9.247 1.00 94.25 91 VAL A N 1
ATOM 712 C CA . VAL A 1 91 ? -7.517 -9.568 8.341 1.00 94.25 91 VAL A CA 1
ATOM 713 C C . VAL A 1 91 ? -8.050 -8.199 8.761 1.00 94.25 91 VAL A C 1
ATOM 715 O O . VAL A 1 91 ? -7.283 -7.241 8.868 1.00 94.25 91 VAL A O 1
ATOM 718 N N . ARG A 1 92 ? -9.348 -8.105 9.074 1.00 93.88 92 ARG A N 1
ATOM 719 C CA . ARG A 1 92 ? -9.961 -6.857 9.549 1.00 93.88 92 ARG A CA 1
ATOM 720 C C . ARG A 1 92 ? -9.341 -6.377 10.861 1.00 93.88 92 ARG A C 1
ATOM 722 O O . ARG A 1 92 ? -9.011 -5.199 10.972 1.00 93.88 92 ARG A O 1
ATOM 729 N N . GLN A 1 93 ? -9.116 -7.271 11.824 1.00 92.94 93 GLN A N 1
ATOM 730 C CA . GLN A 1 93 ? -8.452 -6.944 13.091 1.00 92.94 93 GLN A CA 1
ATOM 731 C C . GLN A 1 93 ? -7.010 -6.474 12.885 1.00 92.94 93 GLN A C 1
ATOM 733 O O . GLN A 1 93 ? -6.582 -5.499 13.501 1.00 92.94 93 GLN A O 1
ATOM 738 N N . LYS A 1 94 ? -6.264 -7.132 11.994 1.00 93.00 94 LYS A N 1
ATOM 739 C CA . LYS A 1 94 ? -4.881 -6.779 11.658 1.00 93.00 94 LYS A CA 1
ATOM 740 C C . LYS A 1 94 ? -4.780 -5.373 11.062 1.00 93.00 94 LYS A C 1
ATOM 742 O O . LYS A 1 94 ? -3.967 -4.568 11.522 1.00 93.00 94 LYS A O 1
ATOM 747 N N . LEU A 1 95 ? -5.648 -5.068 10.096 1.00 92.62 95 LEU A N 1
ATOM 748 C CA . LEU A 1 95 ? -5.757 -3.748 9.472 1.00 92.62 95 LEU A CA 1
ATOM 749 C C . LEU A 1 95 ? -6.185 -2.680 10.485 1.00 92.62 95 LEU A C 1
ATOM 751 O O . LEU A 1 95 ? -5.595 -1.600 10.523 1.00 92.62 95 LEU A O 1
ATOM 755 N N . GLN A 1 96 ? -7.166 -2.992 11.337 1.00 91.75 96 GLN A N 1
ATOM 756 C CA . GLN A 1 96 ? -7.647 -2.079 12.372 1.00 91.75 96 GLN A CA 1
ATOM 757 C C . GLN A 1 96 ? -6.537 -1.753 13.377 1.0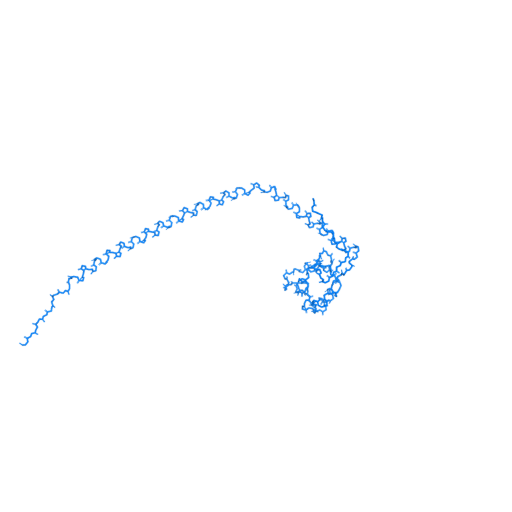0 91.75 96 GLN A C 1
ATOM 759 O O . GLN A 1 96 ? -6.248 -0.583 13.604 1.00 91.75 96 GLN A O 1
ATOM 764 N N . LYS A 1 97 ? -5.822 -2.767 13.884 1.00 91.00 97 LYS A N 1
ATOM 765 C CA . LYS A 1 97 ? -4.698 -2.579 14.812 1.00 91.00 97 LYS A CA 1
ATOM 766 C C . LYS A 1 97 ? -3.624 -1.666 14.223 1.00 91.00 97 LYS A C 1
ATOM 768 O O . LYS A 1 97 ? -3.163 -0.749 14.895 1.00 91.00 97 LYS A O 1
ATOM 773 N N . LYS A 1 98 ? -3.226 -1.886 12.964 1.00 88.00 98 LYS A N 1
ATOM 774 C CA . LYS A 1 98 ? -2.218 -1.037 12.308 1.00 88.00 98 LYS A CA 1
ATOM 775 C C . LYS A 1 98 ? -2.704 0.391 12.085 1.00 88.00 98 LYS A C 1
ATOM 777 O O . LYS A 1 98 ? -1.924 1.321 12.291 1.00 88.00 98 LYS A O 1
ATOM 782 N N . ARG A 1 99 ? -3.976 0.570 11.727 1.00 85.56 99 ARG A N 1
ATOM 783 C CA . ARG A 1 99 ? -4.604 1.891 11.626 1.00 85.56 99 ARG A CA 1
ATOM 784 C C . ARG A 1 99 ? -4.577 2.623 12.968 1.00 85.56 99 ARG A C 1
ATOM 786 O O . ARG A 1 99 ? -4.137 3.769 13.018 1.00 85.56 99 ARG A O 1
ATOM 793 N N . ASP A 1 100 ? -5.000 1.964 14.041 1.00 87.19 100 ASP A N 1
ATOM 794 C CA . ASP A 1 100 ? -5.072 2.567 15.373 1.00 87.19 100 ASP A CA 1
ATOM 795 C C . ASP A 1 100 ? -3.679 2.957 15.885 1.00 87.19 100 ASP A C 1
ATOM 797 O O . ASP A 1 100 ? -3.494 4.079 16.355 1.00 87.19 100 ASP A O 1
ATOM 801 N N . SER A 1 101 ? -2.665 2.105 15.683 1.00 85.75 101 SER A N 1
ATOM 802 C CA . SER A 1 101 ? -1.268 2.431 16.010 1.00 85.75 101 SER A CA 1
ATOM 803 C C . SER A 1 101 ? -0.731 3.639 15.229 1.00 85.75 101 SER A C 1
ATOM 805 O O . SER A 1 101 ? 0.016 4.453 15.780 1.00 85.75 101 SER A O 1
ATOM 807 N N . ALA A 1 102 ? -1.097 3.779 13.950 1.00 84.19 102 ALA A N 1
ATOM 808 C CA . ALA A 1 102 ? -0.708 4.933 13.140 1.00 84.19 102 ALA A CA 1
ATOM 809 C C . ALA A 1 102 ? -1.372 6.224 13.647 1.00 84.19 102 ALA A C 1
ATOM 811 O O . ALA A 1 102 ? -0.700 7.243 13.803 1.00 84.19 102 ALA A O 1
ATOM 812 N N . ILE A 1 103 ? -2.667 6.169 13.979 1.00 83.31 103 ILE A N 1
ATOM 813 C CA . ILE A 1 103 ? -3.401 7.296 14.572 1.00 83.31 103 ILE A CA 1
ATOM 814 C C . ILE A 1 103 ? -2.788 7.697 15.918 1.00 83.31 103 ILE A C 1
ATOM 816 O O . ILE A 1 103 ? -2.614 8.885 16.184 1.00 83.31 103 ILE A O 1
ATOM 820 N N . GLU A 1 104 ? -2.449 6.730 16.769 1.00 85.12 104 GLU A N 1
ATOM 821 C CA . GLU A 1 104 ? -1.830 6.993 18.069 1.00 85.12 104 GLU A CA 1
ATOM 822 C C . GLU A 1 104 ? -0.462 7.668 17.919 1.00 85.12 104 GLU A C 1
ATOM 824 O O . GLU A 1 104 ? -0.164 8.634 18.620 1.00 85.12 104 GLU A O 1
ATOM 829 N N . SER A 1 105 ? 0.340 7.214 16.957 1.00 82.75 105 SER A N 1
ATOM 830 C CA . SER A 1 105 ? 1.654 7.789 16.664 1.00 82.75 105 SER A CA 1
ATOM 831 C C . SER A 1 105 ? 1.546 9.235 16.172 1.00 82.75 105 SER A C 1
ATOM 833 O O . SER A 1 105 ? 2.308 10.091 16.614 1.00 82.75 105 SER A O 1
ATOM 835 N N . ILE A 1 106 ? 0.556 9.539 15.325 1.00 80.31 106 ILE A N 1
ATOM 836 C CA . ILE A 1 106 ? 0.268 10.913 14.886 1.00 80.31 106 ILE A CA 1
ATOM 837 C C . ILE A 1 106 ? -0.161 11.780 16.077 1.00 80.31 106 ILE A C 1
ATOM 839 O O . ILE A 1 106 ? 0.367 12.873 16.257 1.00 80.31 106 ILE A O 1
ATOM 843 N N . LYS A 1 107 ? -1.063 11.284 16.935 1.00 80.69 107 LYS A N 1
ATOM 844 C CA . LYS A 1 107 ? -1.502 12.009 18.141 1.00 80.69 107 LYS A CA 1
ATOM 845 C C . LYS A 1 107 ? -0.349 12.285 19.110 1.00 80.69 107 LYS A C 1
ATOM 847 O O . LYS A 1 107 ? -0.323 13.347 19.722 1.00 80.69 107 LYS A O 1
ATOM 852 N N . LYS A 1 108 ? 0.586 11.342 19.268 1.00 81.62 108 LYS A N 1
ATOM 853 C CA . LYS A 1 108 ? 1.788 11.518 20.100 1.00 81.62 108 LYS A CA 1
ATOM 854 C C . LYS A 1 108 ? 2.696 12.617 19.546 1.00 81.62 108 LYS A C 1
ATOM 856 O O . LYS A 1 108 ? 3.079 13.496 20.308 1.00 81.62 108 LYS A O 1
ATOM 861 N N . ARG A 1 109 ? 2.946 12.620 18.230 1.00 73.69 109 ARG A N 1
ATOM 862 C CA . ARG A 1 109 ? 3.734 13.672 17.562 1.00 73.69 109 ARG A CA 1
ATOM 863 C C . ARG A 1 109 ? 3.097 15.052 17.701 1.00 73.69 109 ARG A C 1
ATOM 865 O O . ARG A 1 109 ? 3.769 15.973 18.131 1.00 73.69 109 ARG A O 1
ATOM 872 N N . GLN A 1 110 ? 1.791 15.166 17.467 1.00 70.62 110 GLN A N 1
ATOM 873 C CA . GLN A 1 110 ? 1.074 16.440 17.618 1.00 70.62 110 GLN A CA 1
ATOM 874 C C . GLN A 1 110 ? 1.121 16.986 19.053 1.00 70.62 110 GLN A C 1
ATOM 876 O O . GLN A 1 110 ? 1.186 18.194 19.257 1.00 70.62 110 GLN A O 1
ATOM 881 N N . LYS A 1 111 ? 1.106 16.107 20.065 1.00 68.06 111 LYS A N 1
ATOM 882 C CA . LYS A 1 111 ? 1.274 16.520 21.467 1.00 68.06 111 LYS A CA 1
ATOM 883 C C . LYS A 1 111 ? 2.703 16.974 21.777 1.00 68.06 111 LYS A C 1
ATOM 885 O O . LYS A 1 111 ? 2.859 17.937 22.516 1.00 68.06 111 LYS A O 1
ATOM 890 N N . GLN A 1 112 ? 3.721 16.326 21.208 1.00 60.53 112 GLN A N 1
ATOM 891 C CA . GLN A 1 112 ? 5.118 16.759 21.353 1.00 60.53 112 GLN A CA 1
ATOM 892 C C . GLN A 1 112 ? 5.388 18.093 20.638 1.00 60.53 112 GLN A C 1
ATOM 894 O O . GLN A 1 112 ? 5.980 18.988 21.231 1.00 60.53 112 GLN A O 1
ATOM 899 N N . GLU A 1 113 ? 4.843 18.291 19.435 1.00 54.22 113 GLU A N 1
ATOM 900 C CA . GLU A 1 113 ? 4.928 19.566 18.705 1.00 54.22 113 GLU A CA 1
ATOM 901 C C . GLU A 1 113 ? 4.257 20.726 19.466 1.00 54.22 113 GLU A C 1
ATOM 903 O O . GLU A 1 113 ? 4.723 21.860 19.393 1.00 54.22 113 GLU A O 1
ATOM 908 N N . SER A 1 114 ? 3.208 20.458 20.258 1.00 53.38 114 SER A N 1
ATOM 909 C CA . SER A 1 114 ? 2.590 21.476 21.126 1.00 53.38 114 SER A CA 1
ATOM 910 C C . SER A 1 114 ? 3.419 21.847 22.365 1.00 53.38 114 SER A C 1
ATOM 912 O O . SER A 1 114 ? 3.181 22.894 22.955 1.00 53.38 114 SER A O 1
ATOM 914 N N . THR A 1 115 ? 4.392 21.018 22.756 1.00 52.28 115 THR A N 1
ATOM 915 C CA . THR A 1 115 ? 5.358 21.327 23.828 1.00 52.28 115 THR A CA 1
ATOM 916 C C . THR A 1 115 ? 6.662 21.939 23.304 1.00 52.28 115 THR A C 1
ATOM 918 O O . THR A 1 115 ? 7.308 22.680 24.037 1.00 52.28 115 THR A O 1
ATOM 921 N N . ASP A 1 116 ? 7.008 21.721 22.031 1.00 50.88 116 ASP A N 1
ATOM 922 C CA . ASP A 1 116 ? 8.190 22.315 21.380 1.00 50.88 116 ASP A CA 1
ATOM 923 C C . ASP A 1 116 ? 7.951 23.750 20.860 1.00 50.88 116 ASP A C 1
ATOM 925 O O . ASP A 1 116 ? 8.870 24.410 20.369 1.00 50.88 116 ASP A O 1
ATOM 929 N N . SER A 1 117 ? 6.736 24.294 21.015 1.00 47.97 117 SER A N 1
ATOM 930 C CA . SER A 1 117 ? 6.384 25.652 20.572 1.00 47.97 117 SER A CA 1
ATOM 931 C C . SER A 1 117 ? 7.116 26.776 21.319 1.00 47.97 117 SER A C 1
ATOM 933 O O . SER A 1 117 ? 6.998 27.935 20.926 1.00 47.97 117 SER A O 1
ATOM 935 N N . VAL A 1 118 ? 7.881 26.464 22.371 1.00 52.12 118 VAL A N 1
ATOM 936 C CA . VAL A 1 118 ? 8.715 27.439 23.096 1.00 52.12 118 VAL A CA 1
ATOM 937 C C . VAL A 1 118 ? 9.982 27.809 22.299 1.00 52.12 118 VAL A C 1
ATOM 939 O O . VAL A 1 118 ? 10.457 28.933 22.422 1.00 52.12 118 VAL A O 1
ATOM 942 N N . ASN A 1 119 ? 10.472 26.949 21.393 1.00 54.19 119 ASN A N 1
ATOM 943 C CA . ASN A 1 119 ? 11.682 27.226 20.596 1.00 54.19 119 ASN A CA 1
ATOM 944 C C . ASN A 1 119 ? 11.432 28.027 19.304 1.00 54.19 119 ASN A C 1
ATOM 946 O O . ASN A 1 119 ? 12.354 28.640 18.765 1.00 54.19 119 ASN A O 1
ATOM 950 N N . ASN A 1 120 ? 10.198 28.058 18.791 1.00 55.06 120 ASN A N 1
ATOM 951 C CA . ASN A 1 120 ? 9.913 28.714 17.508 1.00 55.06 120 ASN A CA 1
ATOM 952 C C . ASN A 1 120 ? 9.962 30.247 17.586 1.00 55.06 120 ASN A C 1
ATOM 954 O O . ASN A 1 120 ? 10.331 30.887 16.606 1.00 55.06 120 ASN A O 1
ATOM 958 N N . VAL A 1 121 ? 9.648 30.845 18.739 1.00 58.47 121 VAL A N 1
ATOM 959 C CA . VAL A 1 121 ? 9.712 32.309 18.915 1.00 58.47 121 VAL A CA 1
ATOM 960 C C . VAL A 1 121 ? 11.160 32.806 18.857 1.00 58.47 121 VAL A C 1
ATOM 962 O O . VAL A 1 121 ? 11.438 33.834 18.244 1.00 58.47 121 VAL A O 1
ATOM 965 N N . GLU A 1 122 ? 12.105 32.055 19.425 1.00 55.44 122 GLU A N 1
ATOM 966 C CA . GLU A 1 122 ? 13.521 32.431 19.410 1.00 55.44 122 GLU A CA 1
ATOM 967 C C . GLU A 1 122 ? 14.142 32.293 18.009 1.00 55.44 122 GLU A C 1
ATOM 969 O O . GLU A 1 122 ? 14.951 33.127 17.598 1.00 55.44 122 GLU A O 1
ATOM 974 N N . ILE A 1 123 ? 13.720 31.282 17.239 1.00 60.88 123 ILE A N 1
ATOM 975 C CA . ILE A 1 123 ? 14.137 31.100 15.840 1.00 60.88 123 ILE A CA 1
ATOM 976 C C . ILE A 1 123 ? 13.551 32.203 14.948 1.00 60.88 123 ILE A C 1
ATOM 978 O O . ILE A 1 123 ? 14.274 32.759 14.124 1.00 60.88 123 ILE A O 1
ATOM 982 N N . LEU A 1 124 ? 12.278 32.569 15.136 1.00 60.75 124 LEU A N 1
ATOM 983 C CA . LEU A 1 124 ? 11.641 33.669 14.401 1.00 60.75 124 LEU A CA 1
ATOM 984 C C . LEU A 1 124 ? 12.308 35.019 14.693 1.00 60.75 124 LEU A C 1
ATOM 986 O O . LEU A 1 124 ? 12.567 35.784 13.768 1.00 60.75 124 LEU A O 1
ATOM 990 N N . ASN A 1 125 ? 12.677 35.280 15.950 1.00 65.75 125 ASN A N 1
ATOM 991 C CA . ASN A 1 125 ? 13.419 36.491 16.306 1.00 65.75 125 ASN A CA 1
ATOM 992 C C . ASN A 1 125 ? 14.818 36.525 15.671 1.00 65.75 125 ASN A C 1
ATOM 994 O O . ASN A 1 125 ? 15.241 37.572 15.184 1.00 65.75 125 ASN A O 1
ATOM 998 N N . LYS A 1 126 ? 15.527 35.388 15.614 1.00 68.12 126 LYS A N 1
ATOM 999 C CA . LYS A 1 126 ? 16.825 35.296 14.922 1.00 68.12 126 LYS A CA 1
ATOM 1000 C C . LYS A 1 126 ? 16.686 35.472 13.407 1.00 68.12 126 LYS A C 1
ATOM 1002 O O . LYS A 1 126 ? 17.542 36.108 12.803 1.00 68.12 126 LYS A O 1
ATOM 1007 N N . LEU A 1 127 ? 15.615 34.962 12.797 1.00 66.38 127 LEU A N 1
ATOM 1008 C CA . LEU A 1 127 ? 15.329 35.162 11.371 1.00 66.38 127 LEU A CA 1
ATOM 1009 C C . LEU A 1 127 ? 15.041 36.632 11.044 1.00 66.38 127 LEU A C 1
ATOM 1011 O O . LEU A 1 127 ? 15.592 37.139 10.072 1.00 66.38 127 LEU A O 1
ATOM 1015 N N . ASN A 1 128 ? 14.268 37.334 11.877 1.00 65.19 128 ASN A N 1
ATOM 1016 C CA . ASN A 1 128 ? 14.017 38.767 11.690 1.00 65.19 128 ASN A CA 1
ATOM 1017 C C . ASN A 1 128 ? 15.305 39.598 11.799 1.00 65.19 128 ASN A C 1
ATOM 1019 O O . ASN A 1 128 ? 15.550 40.444 10.949 1.00 65.19 128 ASN A O 1
ATOM 1023 N N . GLN A 1 129 ? 16.187 39.290 12.757 1.00 71.62 129 GLN A N 1
ATOM 1024 C CA . GLN A 1 129 ? 17.496 39.955 12.860 1.00 71.62 129 GLN A CA 1
ATOM 1025 C C . GLN A 1 129 ? 18.413 39.691 11.656 1.00 71.62 129 GL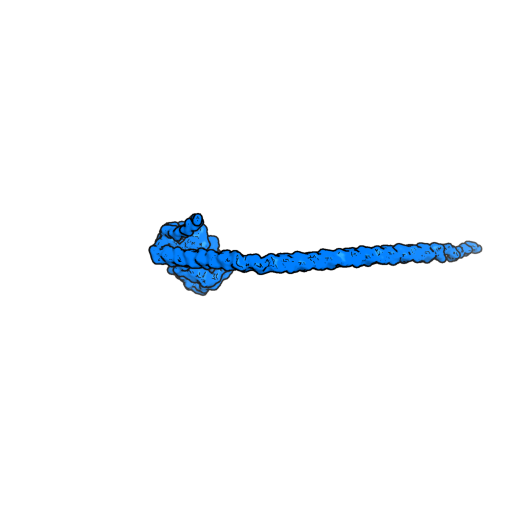N A C 1
ATOM 1027 O O . GLN A 1 129 ? 19.280 40.507 11.347 1.00 71.62 129 GLN A O 1
ATOM 1032 N N . VAL A 1 130 ? 18.282 38.535 10.998 1.00 73.12 130 VAL A N 1
ATOM 1033 C CA . VAL A 1 130 ? 19.032 38.237 9.769 1.00 73.12 130 VAL A CA 1
ATOM 1034 C C . VAL A 1 130 ? 18.457 39.012 8.585 1.00 73.12 130 VAL A C 1
ATOM 1036 O O . VAL A 1 130 ? 19.235 39.518 7.782 1.00 73.12 130 VAL A O 1
ATOM 1039 N N . LEU A 1 131 ? 17.131 39.144 8.492 1.00 68.50 131 LEU A N 1
ATOM 1040 C CA . LEU A 1 131 ? 16.474 39.924 7.441 1.00 68.50 131 LEU A CA 1
ATOM 1041 C C . LEU A 1 131 ? 16.827 41.415 7.527 1.00 68.50 131 LEU A C 1
ATOM 1043 O O . LEU A 1 131 ? 17.232 41.983 6.520 1.00 68.50 131 LEU A O 1
ATOM 1047 N N . GLU A 1 132 ? 16.807 42.011 8.723 1.00 73.81 132 GLU A N 1
ATOM 1048 C CA . GLU A 1 132 ? 17.215 43.414 8.922 1.00 73.81 132 GLU A CA 1
ATOM 1049 C C . GLU A 1 132 ? 18.661 43.668 8.460 1.00 73.81 132 GLU A C 1
ATOM 1051 O O . GLU A 1 132 ? 18.947 44.648 7.778 1.00 73.81 132 GLU A O 1
ATOM 1056 N N . LYS A 1 133 ? 19.579 42.731 8.735 1.00 75.00 133 LYS A N 1
ATOM 1057 C CA . LYS A 1 133 ? 20.975 42.831 8.272 1.00 75.00 133 LYS A CA 1
ATOM 1058 C C . LYS A 1 133 ? 21.127 42.709 6.756 1.00 75.00 133 LYS A C 1
ATOM 1060 O O . LYS A 1 133 ? 22.098 43.228 6.208 1.00 75.00 133 LYS A O 1
ATOM 1065 N N . ILE A 1 134 ? 20.233 41.979 6.088 1.00 73.12 134 ILE A N 1
ATOM 1066 C CA . ILE A 1 134 ? 20.239 41.860 4.625 1.00 73.12 134 ILE A CA 1
ATOM 1067 C C . ILE A 1 134 ? 19.781 43.178 3.999 1.00 73.12 134 ILE A C 1
ATOM 1069 O O . ILE A 1 134 ? 20.412 43.624 3.042 1.00 73.12 134 ILE A O 1
ATOM 1073 N N . ASP A 1 135 ? 18.756 43.820 4.559 1.00 71.81 135 ASP A N 1
ATOM 1074 C CA . ASP A 1 135 ? 18.270 45.117 4.078 1.00 71.81 135 ASP A CA 1
ATOM 1075 C C . ASP A 1 135 ? 19.342 46.210 4.225 1.00 71.81 135 ASP A C 1
ATOM 1077 O O . ASP A 1 135 ? 19.651 46.898 3.251 1.00 71.81 135 ASP A O 1
ATOM 1081 N N . ASP A 1 136 ? 20.021 46.284 5.376 1.00 74.00 136 ASP A N 1
ATOM 1082 C CA . ASP A 1 136 ? 21.140 47.218 5.590 1.00 74.00 136 ASP A CA 1
ATOM 1083 C C . ASP A 1 136 ? 22.284 47.010 4.576 1.00 74.00 136 ASP A C 1
ATOM 1085 O O . ASP A 1 136 ? 22.910 47.963 4.092 1.00 74.00 136 ASP A O 1
ATOM 1089 N N . LEU A 1 137 ? 22.569 45.751 4.229 1.00 73.88 137 LEU A N 1
ATOM 1090 C CA . LEU A 1 137 ? 23.616 45.397 3.273 1.00 73.88 137 LEU A CA 1
ATOM 1091 C C . LEU A 1 137 ? 23.209 45.740 1.832 1.00 73.88 137 LEU A C 1
ATOM 1093 O O . LEU A 1 137 ? 24.033 46.239 1.060 1.00 73.88 137 LEU A O 1
ATOM 1097 N N . MET A 1 138 ? 21.941 45.528 1.479 1.00 71.38 138 MET A N 1
ATOM 1098 C CA . MET A 1 138 ? 21.379 45.910 0.183 1.00 71.38 138 MET A CA 1
ATOM 1099 C C . MET A 1 138 ? 21.385 47.430 -0.010 1.00 71.38 138 MET A C 1
ATOM 1101 O O . MET A 1 138 ? 21.770 47.901 -1.082 1.00 71.38 138 MET A O 1
ATOM 1105 N N . ASP A 1 139 ? 21.065 48.200 1.029 1.00 78.75 139 ASP A N 1
ATOM 1106 C CA . ASP A 1 139 ? 21.155 49.662 1.014 1.00 78.75 139 ASP A CA 1
ATOM 1107 C C . ASP A 1 139 ? 22.597 50.152 0.821 1.00 78.75 139 ASP A C 1
ATOM 1109 O O . ASP A 1 139 ? 22.855 51.090 0.055 1.00 78.75 139 ASP A O 1
ATOM 1113 N N . GLY A 1 140 ? 23.564 49.495 1.471 1.00 74.81 140 GLY A N 1
ATOM 1114 C CA . GLY A 1 140 ? 24.989 49.763 1.278 1.00 74.81 140 GLY A CA 1
ATOM 1115 C C . GLY A 1 140 ? 25.443 49.520 -0.165 1.00 74.81 140 GLY A C 1
ATOM 1116 O O . GLY A 1 140 ? 26.098 50.376 -0.765 1.00 74.81 140 GLY A O 1
ATOM 1117 N N . ILE A 1 141 ? 25.037 48.390 -0.753 1.00 73.19 141 ILE A N 1
ATOM 1118 C CA . ILE A 1 141 ? 25.342 48.046 -2.149 1.00 73.19 141 ILE A CA 1
ATOM 1119 C C . ILE A 1 141 ? 24.700 49.052 -3.111 1.00 73.19 141 ILE A C 1
ATOM 1121 O O . ILE A 1 141 ? 25.369 49.537 -4.022 1.00 73.19 141 ILE A O 1
ATOM 1125 N N . GLN A 1 142 ? 23.435 49.428 -2.903 1.00 71.56 142 GLN A N 1
ATOM 1126 C CA . GLN A 1 142 ? 22.758 50.402 -3.764 1.00 71.56 142 GLN A CA 1
ATOM 1127 C C . GLN A 1 142 ? 23.429 51.780 -3.731 1.00 71.56 142 GLN A C 1
ATOM 1129 O O . GLN A 1 142 ? 23.567 52.421 -4.776 1.00 71.56 142 GLN A O 1
ATOM 1134 N N . LYS A 1 143 ? 23.880 52.237 -2.556 1.00 81.69 143 LYS A N 1
ATOM 1135 C CA . LYS A 1 143 ? 24.648 53.487 -2.429 1.00 81.69 143 LYS A CA 1
ATOM 1136 C C . LYS A 1 143 ? 25.988 53.400 -3.157 1.00 81.69 143 LYS A C 1
ATOM 1138 O O . LYS A 1 143 ? 26.335 54.330 -3.883 1.00 81.69 143 LYS A O 1
ATOM 1143 N N . ALA A 1 144 ? 26.705 52.286 -3.014 1.00 70.94 144 ALA A N 1
ATOM 1144 C CA . ALA A 1 144 ? 27.979 52.069 -3.696 1.00 70.94 144 ALA A CA 1
ATOM 1145 C C . ALA A 1 144 ? 27.817 52.051 -5.225 1.00 70.94 144 ALA A C 1
ATOM 1147 O O . ALA A 1 144 ? 28.580 52.708 -5.930 1.00 70.94 144 ALA A O 1
ATOM 1148 N N . ILE A 1 145 ? 26.780 51.377 -5.734 1.00 71.19 145 ILE A N 1
ATOM 1149 C CA . ILE A 1 145 ? 26.455 51.342 -7.165 1.00 71.19 145 ILE A CA 1
ATOM 1150 C C . ILE A 1 145 ? 26.149 52.752 -7.683 1.00 71.19 145 ILE A C 1
ATOM 1152 O O . ILE A 1 145 ? 26.760 53.183 -8.658 1.00 71.19 145 ILE A O 1
ATOM 1156 N N . LYS A 1 146 ? 25.263 53.504 -7.014 1.00 74.12 146 LYS A N 1
ATOM 1157 C CA . LYS A 1 146 ? 24.936 54.886 -7.410 1.00 74.12 146 LYS A CA 1
ATOM 1158 C C . LYS A 1 146 ? 26.169 55.792 -7.413 1.00 74.12 146 LYS A C 1
ATOM 1160 O O . LYS A 1 146 ? 26.366 56.551 -8.353 1.00 74.12 146 LYS A O 1
ATOM 1165 N N . SER A 1 147 ? 27.024 55.682 -6.395 1.00 73.56 147 SER A N 1
ATOM 1166 C CA . SER A 1 147 ? 28.277 56.441 -6.340 1.00 73.56 147 SER A CA 1
ATOM 1167 C C . SER A 1 147 ? 29.230 56.075 -7.478 1.00 73.56 147 SER A C 1
ATOM 1169 O O . SER A 1 147 ? 29.921 56.953 -7.989 1.00 73.56 147 SER A O 1
ATOM 1171 N N . HIS A 1 148 ? 29.289 54.801 -7.871 1.00 70.75 148 HIS A N 1
ATOM 1172 C CA . HIS A 1 148 ? 30.156 54.356 -8.957 1.00 70.75 148 HIS A CA 1
ATOM 1173 C C . HIS A 1 148 ? 29.692 54.897 -10.314 1.00 70.75 148 HIS A C 1
ATOM 1175 O O . HIS A 1 148 ? 30.517 55.407 -11.068 1.00 70.75 148 HIS A O 1
ATOM 1181 N N . PHE A 1 149 ? 28.385 54.858 -10.588 1.00 68.62 149 PHE A N 1
ATOM 1182 C CA . PHE A 1 149 ? 27.818 55.413 -11.819 1.00 68.62 149 PHE A CA 1
ATOM 1183 C C . PHE A 1 149 ? 27.991 56.934 -11.908 1.00 68.62 149 PHE A C 1
ATOM 1185 O O . PHE A 1 149 ? 28.449 57.418 -12.937 1.00 68.62 149 PHE A O 1
ATOM 1192 N N . ASN A 1 150 ? 27.752 57.674 -10.819 1.00 69.88 150 ASN A N 1
ATOM 1193 C CA . ASN A 1 150 ? 27.982 59.123 -10.804 1.00 69.88 150 ASN A CA 1
ATOM 1194 C C . ASN A 1 150 ? 29.457 59.481 -11.068 1.00 69.88 150 ASN A C 1
ATOM 1196 O O . ASN A 1 150 ? 29.748 60.440 -11.777 1.00 69.88 150 ASN A O 1
ATOM 1200 N N . ASN A 1 151 ? 30.400 58.704 -10.522 1.00 65.81 151 ASN A N 1
ATOM 1201 C CA . ASN A 1 151 ? 31.826 58.921 -10.777 1.00 65.81 151 ASN A CA 1
ATOM 1202 C C . ASN A 1 151 ? 32.220 58.589 -12.223 1.00 65.81 151 ASN A C 1
ATOM 1204 O O . ASN A 1 151 ? 33.066 59.278 -12.784 1.00 65.81 151 ASN A O 1
ATOM 1208 N N . GLN A 1 152 ? 31.626 57.560 -12.837 1.00 66.00 152 GLN A N 1
ATOM 1209 C CA . GLN A 1 152 ? 31.862 57.257 -14.253 1.00 66.00 152 GLN A CA 1
ATOM 1210 C C . GLN A 1 152 ? 31.294 58.340 -15.176 1.00 66.00 152 GLN A C 1
ATOM 1212 O O . GLN A 1 152 ? 31.952 58.696 -16.146 1.00 66.00 152 GLN A O 1
ATOM 1217 N N . GLU A 1 153 ? 30.125 58.896 -14.858 1.00 65.38 153 GLU A N 1
ATOM 1218 C CA . GLU A 1 153 ? 29.514 59.993 -15.618 1.00 65.38 153 GLU A CA 1
ATOM 1219 C C . GLU A 1 153 ? 30.364 61.274 -15.547 1.00 65.38 153 GLU A C 1
ATOM 1221 O O . GLU A 1 153 ? 30.603 61.915 -16.566 1.00 65.38 153 GLU A O 1
ATOM 1226 N N . LEU A 1 154 ? 30.923 61.595 -14.374 1.00 63.75 154 LEU A N 1
ATOM 1227 C CA . LEU A 1 154 ? 31.902 62.679 -14.209 1.00 63.75 154 LEU A CA 1
ATOM 1228 C C . LEU A 1 154 ? 33.168 62.466 -15.049 1.00 63.75 154 LEU A C 1
ATOM 1230 O O . LEU A 1 154 ? 33.653 63.404 -15.678 1.00 63.75 154 LEU A O 1
ATOM 1234 N N . ILE A 1 155 ? 33.704 61.240 -15.073 1.00 63.66 155 ILE A N 1
ATOM 1235 C CA . ILE A 1 155 ? 34.876 60.910 -15.895 1.00 63.66 155 ILE A CA 1
ATOM 1236 C C . ILE A 1 155 ? 34.537 61.058 -17.379 1.00 63.66 155 ILE A C 1
ATOM 1238 O O . ILE A 1 155 ? 35.306 61.683 -18.101 1.00 63.66 155 ILE A O 1
ATOM 1242 N N . TYR A 1 156 ? 33.387 60.532 -17.808 1.00 61.50 156 TYR A N 1
ATOM 1243 C CA . TYR A 1 156 ? 32.940 60.579 -19.197 1.00 61.50 156 TYR A CA 1
ATOM 1244 C C . TYR A 1 156 ? 32.762 62.025 -19.688 1.00 61.50 156 TYR A C 1
ATOM 1246 O O . TYR A 1 156 ? 33.306 62.391 -20.731 1.00 61.50 156 TYR A O 1
ATOM 1254 N N . ASN A 1 157 ? 32.100 62.870 -18.891 1.00 66.06 157 ASN A N 1
ATOM 1255 C CA . ASN A 1 157 ? 31.895 64.284 -19.211 1.00 66.06 157 ASN A CA 1
ATOM 1256 C C . ASN A 1 157 ? 33.221 65.055 -19.295 1.00 66.06 157 ASN A C 1
ATOM 1258 O O . ASN A 1 157 ? 33.424 65.808 -20.244 1.00 66.06 157 ASN A O 1
ATOM 1262 N N . ASN A 1 158 ? 34.156 64.811 -18.368 1.00 62.59 158 ASN A N 1
ATOM 1263 C CA . ASN A 1 158 ? 35.484 65.429 -18.426 1.00 62.59 158 ASN A CA 1
ATOM 1264 C C . ASN A 1 158 ? 36.278 64.981 -19.666 1.00 62.59 158 ASN A C 1
ATOM 1266 O O . ASN A 1 158 ? 36.993 65.784 -20.258 1.00 62.59 158 ASN A O 1
ATOM 1270 N N . THR A 1 159 ? 36.174 63.713 -20.082 1.00 64.12 159 THR A N 1
ATOM 1271 C CA . THR A 1 159 ? 36.843 63.244 -21.308 1.00 64.12 159 THR A CA 1
ATOM 1272 C C . THR A 1 159 ? 36.245 63.829 -22.586 1.00 64.12 159 THR A C 1
ATOM 1274 O O . THR A 1 159 ? 37.004 64.115 -23.507 1.00 64.12 159 THR A O 1
ATOM 1277 N N . GLU A 1 160 ? 34.927 64.047 -22.661 1.00 67.25 160 GLU A N 1
ATOM 1278 C CA . GLU A 1 160 ? 34.321 64.727 -23.817 1.00 67.25 160 GLU A CA 1
ATOM 1279 C C . GLU A 1 160 ? 34.736 66.201 -23.919 1.00 67.25 160 GLU A C 1
ATOM 1281 O O . GLU A 1 160 ? 34.913 66.709 -25.026 1.00 67.25 160 GLU A O 1
ATOM 1286 N N . GLU A 1 161 ? 34.912 66.888 -22.789 1.00 66.44 161 GLU A N 1
ATOM 1287 C CA . GLU A 1 161 ? 35.369 68.281 -22.767 1.00 66.44 161 GLU A CA 1
ATOM 1288 C C . GLU A 1 161 ? 36.818 68.401 -23.271 1.00 66.44 161 GLU A C 1
ATOM 1290 O O . GLU A 1 161 ? 37.093 69.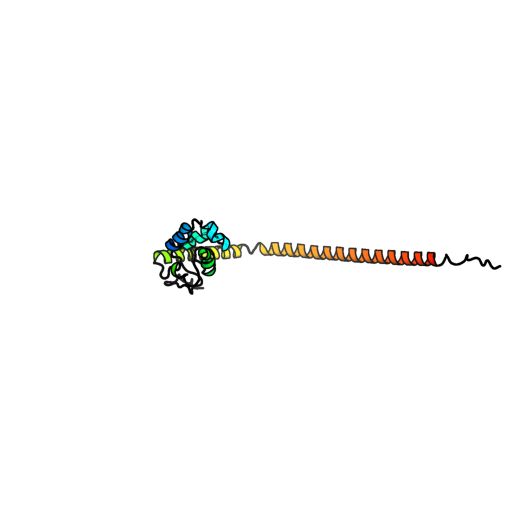207 -24.158 1.00 66.44 161 GLU A O 1
ATOM 1295 N N . ILE A 1 162 ? 37.711 67.504 -22.830 1.00 68.69 162 ILE A N 1
ATOM 1296 C CA . ILE A 1 162 ? 39.101 67.426 -23.320 1.00 68.69 162 ILE A CA 1
ATOM 1297 C C . ILE A 1 162 ? 39.155 67.122 -24.826 1.00 68.69 162 ILE A C 1
ATOM 1299 O O . ILE A 1 162 ? 39.965 67.700 -25.549 1.00 68.69 162 ILE A O 1
ATOM 1303 N N . LEU A 1 163 ? 38.302 66.221 -25.327 1.00 64.38 163 LEU A N 1
ATOM 1304 C CA . LEU A 1 163 ? 38.268 65.885 -26.755 1.00 64.38 163 LEU A CA 1
ATOM 1305 C C . LEU A 1 163 ? 37.793 67.061 -27.621 1.00 64.38 163 LEU A C 1
ATOM 1307 O O . LEU A 1 163 ? 38.323 67.249 -28.711 1.00 64.38 163 LEU A O 1
ATOM 1311 N N . LYS A 1 164 ? 36.856 67.885 -27.135 1.00 65.25 164 LYS A N 1
ATOM 1312 C CA . LYS A 1 164 ? 36.425 69.110 -27.833 1.00 65.25 164 LYS A CA 1
ATOM 1313 C C . LYS A 1 164 ? 37.512 70.183 -27.886 1.00 65.25 164 LYS A C 1
ATOM 1315 O O . LYS A 1 164 ? 37.609 70.880 -28.890 1.00 65.25 164 LYS A O 1
ATOM 1320 N N . GLU A 1 165 ? 38.330 70.314 -26.842 1.00 65.12 165 GLU A N 1
ATOM 1321 C CA . GLU A 1 165 ? 39.478 71.236 -26.851 1.00 65.12 165 GLU A CA 1
ATOM 1322 C C . GLU A 1 165 ? 40.563 70.803 -27.856 1.00 65.12 165 GLU A C 1
ATOM 1324 O O . GLU A 1 165 ? 41.193 71.650 -28.490 1.00 65.12 165 GLU A O 1
ATOM 1329 N N . LEU A 1 166 ? 40.750 69.491 -28.047 1.00 60.00 166 LEU A N 1
ATOM 1330 C CA . LEU A 1 166 ? 41.719 68.938 -29.001 1.00 60.00 166 LEU A CA 1
ATOM 1331 C C . LEU A 1 166 ? 41.258 69.035 -30.466 1.00 60.00 166 LEU A C 1
ATOM 1333 O O . LEU A 1 166 ? 42.092 69.239 -31.342 1.00 60.00 166 LEU A O 1
ATOM 1337 N N . ASP A 1 167 ? 39.957 68.922 -30.741 1.00 57.97 167 ASP A N 1
ATOM 1338 C CA . ASP A 1 167 ? 39.406 69.015 -32.107 1.00 57.97 167 ASP A CA 1
ATOM 1339 C C . ASP A 1 167 ? 39.325 70.474 -32.610 1.00 57.97 167 ASP A C 1
ATOM 1341 O O . ASP A 1 167 ? 39.346 70.739 -33.805 1.00 57.97 167 ASP A O 1
ATOM 1345 N N . GLY A 1 168 ? 39.295 71.454 -31.698 1.00 56.03 168 GLY A N 1
ATOM 1346 C CA . GLY A 1 168 ? 39.283 72.886 -32.029 1.00 56.03 168 GLY A CA 1
ATOM 1347 C C . GLY A 1 168 ? 40.651 73.509 -32.337 1.00 56.03 168 GLY A C 1
ATOM 1348 O O . GLY A 1 168 ? 40.736 74.731 -32.439 1.00 56.03 168 GLY A O 1
ATOM 1349 N N . SER A 1 169 ? 41.727 72.718 -32.425 1.00 54.69 169 SER A N 1
ATOM 1350 C CA . SER A 1 169 ? 43.102 73.219 -32.607 1.00 54.69 169 SER A CA 1
ATOM 1351 C C . SER A 1 169 ? 43.824 72.689 -33.856 1.00 54.69 169 SER A C 1
ATOM 1353 O O . SER A 1 169 ? 45.039 72.841 -33.951 1.00 54.69 169 SER A O 1
ATOM 1355 N N . ASN A 1 170 ? 43.097 72.119 -34.828 1.00 54.22 170 ASN A N 1
ATOM 1356 C CA . ASN A 1 170 ? 43.697 71.440 -35.985 1.00 54.22 170 ASN A CA 1
ATOM 1357 C C . ASN A 1 170 ? 43.121 71.820 -37.367 1.00 54.22 170 ASN A C 1
ATOM 1359 O O . ASN A 1 170 ? 43.190 71.006 -38.281 1.00 54.22 170 ASN A O 1
ATOM 1363 N N . ASP A 1 171 ? 42.630 73.049 -37.541 1.00 55.53 171 ASP A N 1
ATOM 1364 C CA . ASP A 1 171 ? 42.370 73.640 -38.864 1.00 55.53 171 ASP A CA 1
ATOM 1365 C C . ASP A 1 171 ? 43.115 74.981 -38.959 1.00 55.53 171 ASP A C 1
ATOM 1367 O O . ASP A 1 171 ? 42.701 75.953 -38.330 1.00 55.53 171 ASP A O 1
ATOM 1371 N N . ASP A 1 172 ? 44.272 74.982 -39.635 1.00 53.38 172 ASP A N 1
ATOM 1372 C CA . ASP A 1 172 ? 44.754 76.048 -40.541 1.00 53.38 172 ASP A CA 1
ATOM 1373 C C . ASP A 1 172 ? 46.257 75.870 -40.856 1.00 53.38 172 ASP A C 1
ATOM 1375 O O . ASP A 1 172 ? 47.100 76.648 -40.422 1.00 53.38 172 ASP A O 1
ATOM 1379 N N . GLU A 1 173 ? 46.601 74.850 -41.649 1.00 55.72 173 GLU A N 1
ATOM 1380 C CA . GLU A 1 173 ? 47.682 74.952 -42.645 1.00 55.72 173 GLU A CA 1
ATOM 1381 C C . GLU A 1 173 ? 47.292 74.097 -43.863 1.00 55.72 173 GLU A C 1
ATOM 1383 O O . GLU A 1 173 ? 47.792 72.989 -44.051 1.00 55.72 173 GLU A O 1
ATOM 1388 N N . GLU A 1 174 ? 46.384 74.609 -44.702 1.00 54.50 174 GLU A N 1
ATOM 1389 C CA . GLU A 1 174 ? 46.391 74.249 -46.122 1.00 54.50 174 GLU A CA 1
ATOM 1390 C C . GLU A 1 174 ? 46.950 75.402 -46.953 1.00 54.50 174 GLU A C 1
ATOM 1392 O O . GLU A 1 174 ? 46.718 76.587 -46.715 1.00 54.50 174 GLU A O 1
ATOM 1397 N N . SER A 1 175 ? 47.801 74.975 -47.871 1.00 55.47 175 SER A N 1
ATOM 1398 C CA . SER A 1 175 ? 48.683 75.721 -48.740 1.00 55.47 175 SER A CA 1
ATOM 1399 C C . SER A 1 175 ? 47.976 75.890 -50.076 1.00 55.47 175 SER A C 1
ATOM 1401 O O . SER A 1 175 ? 47.669 74.897 -50.730 1.00 55.47 175 SER A O 1
ATOM 1403 N N . ASP A 1 176 ? 47.760 77.134 -50.495 1.00 55.09 176 ASP A N 1
ATOM 1404 C CA . ASP A 1 176 ? 47.379 77.431 -51.873 1.00 55.09 176 ASP A CA 1
ATOM 1405 C C . ASP A 1 176 ? 48.655 77.503 -52.730 1.00 55.09 176 ASP A C 1
ATOM 1407 O O . ASP A 1 176 ? 49.329 78.535 -52.794 1.00 55.09 176 ASP A O 1
ATOM 1411 N N . ASP A 1 177 ? 48.994 76.373 -53.355 1.00 55.78 177 ASP A N 1
ATOM 1412 C CA . ASP A 1 177 ? 49.788 76.321 -54.586 1.00 55.78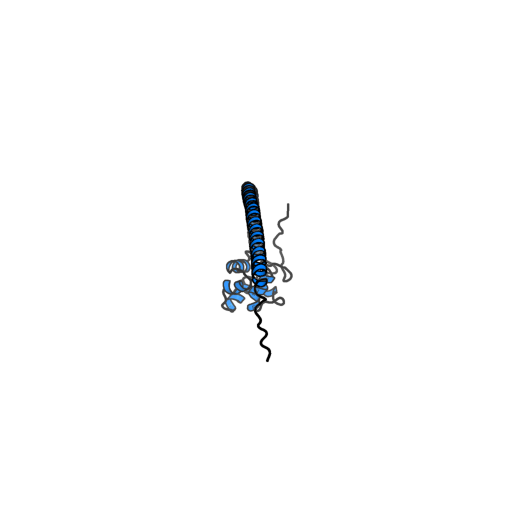 177 ASP A CA 1
ATOM 1413 C C . ASP A 1 177 ? 48.825 76.508 -55.773 1.00 55.78 177 ASP A C 1
ATOM 1415 O O . ASP A 1 177 ? 48.050 75.603 -56.077 1.00 55.78 177 ASP A O 1
ATOM 1419 N N . ASP A 1 178 ? 48.913 77.644 -56.471 1.00 61.06 178 ASP A N 1
ATOM 1420 C CA . ASP A 1 178 ? 48.348 77.820 -57.815 1.00 61.06 178 ASP A CA 1
ATOM 1421 C C . ASP A 1 178 ? 49.385 78.466 -58.762 1.00 61.06 178 ASP A C 1
ATOM 1423 O O . ASP A 1 178 ? 49.862 79.577 -58.523 1.00 61.06 178 ASP A O 1
ATOM 1427 N N . GLU A 1 179 ? 49.659 77.710 -59.837 1.00 55.12 179 GLU A N 1
ATOM 1428 C CA . GLU A 1 179 ? 50.208 78.024 -61.184 1.00 55.12 179 GLU A CA 1
ATOM 1429 C C . GLU A 1 179 ? 51.625 78.609 -61.387 1.00 55.12 179 GLU A C 1
ATOM 1431 O O . GLU A 1 179 ? 51.891 79.807 -61.137 1.00 55.12 179 GLU A O 1
#

Secondary structure (DSSP, 8-state):
----PPPPS---TTSSEE-B-HHHHHHHHHTTT--HHHHHGGGT--HHHHHHHHTTSSPEEHHHHHHHHGGGT--TTTGGGTB-SS--HHHHHHHHHHHHHHHHHHHHHHHHHHHGGGTHHHHHHHHHHHHHHHHHHHHHHHHHHHHHHHHHHHHHHHHHHHHHHHHTT----------

Radius of gyration: 38.16 Å; chains: 1; bounding box: 67×94×85 Å

Organism: Lactobacillus amylovorus (strain GRL 1112) (NCBI:txid695560)

Foldseek 3Di:
DPPDDADDQFDDLPDQWAAWCLVLVVCLQVVVVHALCVLQVQLVGHSVRVVCRSVLLEIDGSVSCCSSCVVSPDDSVRCVSTGPGGDDPVSRVSNRVSSVVVVVVVVVVVVVVVVCVVVVVVVVVVVVVVVVVVVVVVVVVVVVVVVVVVVVVVVVVVVVVVVVVVVVPPDDDDDDDDD

pLDDT: mean 81.02, std 16.45, range [42.06, 97.62]

Sequence (179 aa):
MRESQKIKEEYSTLDNVFPLKGDVAKLLINGRNLTYKEVGEPAGVTAHTISNWINNYTLAPKRKVLIVFGPLGVNEDNLDTLVLKRPGKEVRQKLQKKRDSAIESIKKRQKQESTDSVNNVEILNKLNQVLEKIDDLMDGIQKAIKSHFNNQELIYNNTEEILKELDGSNDDEESDDDE